Protein AF-A0ABC9QTU1-F1 (afdb_monomer)

Structure (mmCIF, N/CA/C/O backbone):
data_AF-A0ABC9QTU1-F1
#
_entry.id   AF-A0ABC9QTU1-F1
#
loop_
_atom_site.group_PDB
_atom_site.id
_atom_site.type_symbol
_atom_site.label_atom_id
_atom_site.label_alt_id
_atom_site.label_comp_id
_atom_site.label_asym_id
_atom_site.label_entity_id
_atom_site.label_seq_id
_atom_site.pdbx_PDB_ins_code
_atom_site.Cartn_x
_atom_site.Cartn_y
_atom_site.Cartn_z
_atom_site.occupancy
_atom_site.B_iso_or_equiv
_atom_site.auth_seq_id
_atom_site.auth_comp_id
_atom_site.auth_asym_id
_atom_site.auth_atom_id
_atom_site.pdbx_PDB_model_num
ATOM 1 N N . MET A 1 1 ? 26.823 -5.032 -45.015 1.00 42.16 1 MET A N 1
ATOM 2 C CA . MET A 1 1 ? 26.543 -4.942 -43.564 1.00 42.16 1 MET A CA 1
ATOM 3 C C . MET A 1 1 ? 25.047 -5.076 -43.357 1.00 42.16 1 MET A C 1
ATOM 5 O O . MET A 1 1 ? 24.312 -4.124 -43.588 1.00 42.16 1 MET A O 1
ATOM 9 N N . SER A 1 2 ? 24.588 -6.283 -43.026 1.00 55.44 2 SER A N 1
ATOM 10 C CA . SER A 1 2 ? 23.170 -6.517 -42.756 1.00 55.44 2 SER A CA 1
ATOM 11 C C . SER A 1 2 ? 22.838 -5.865 -41.418 1.00 55.44 2 SER A C 1
ATOM 13 O O . SER A 1 2 ? 23.398 -6.231 -40.387 1.00 55.44 2 SER A O 1
ATOM 15 N N . LYS A 1 3 ? 22.013 -4.819 -41.449 1.00 57.91 3 LYS A N 1
ATOM 16 C CA . LYS A 1 3 ? 21.580 -4.081 -40.264 1.00 57.91 3 LYS A CA 1
ATOM 17 C C . LYS A 1 3 ? 20.757 -5.047 -39.413 1.00 57.91 3 LYS A C 1
ATOM 19 O O . LYS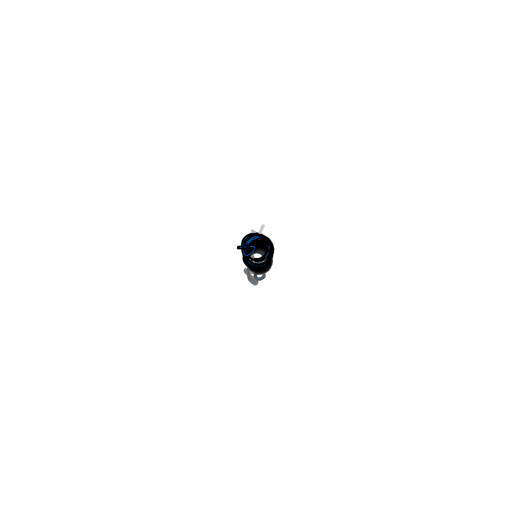 A 1 3 ? 19.609 -5.331 -39.746 1.00 57.91 3 LYS A O 1
ATOM 24 N N . ILE A 1 4 ? 21.353 -5.586 -38.349 1.00 66.69 4 ILE A N 1
ATOM 25 C CA . ILE A 1 4 ? 20.644 -6.410 -37.367 1.00 66.69 4 ILE A CA 1
ATOM 26 C C . ILE A 1 4 ? 19.632 -5.484 -36.700 1.00 66.69 4 ILE A C 1
ATOM 28 O O . ILE A 1 4 ? 19.961 -4.682 -35.829 1.00 66.69 4 ILE A O 1
ATOM 32 N N . LYS A 1 5 ? 18.390 -5.535 -37.181 1.00 64.38 5 LYS A N 1
ATOM 33 C CA . LYS A 1 5 ? 17.260 -4.879 -36.536 1.00 64.38 5 LYS A CA 1
ATOM 34 C C . LYS A 1 5 ? 17.129 -5.576 -35.184 1.00 64.38 5 LYS A C 1
ATOM 36 O O . LYS A 1 5 ? 16.981 -6.801 -35.193 1.00 64.38 5 LYS A O 1
ATOM 41 N N . PRO A 1 6 ? 17.214 -4.878 -34.040 1.00 66.50 6 PRO A N 1
ATOM 42 C CA . PRO A 1 6 ? 16.906 -5.523 -32.783 1.00 66.50 6 PRO A CA 1
ATOM 43 C C . PRO A 1 6 ? 15.443 -5.939 -32.901 1.00 66.50 6 PRO A C 1
ATOM 45 O O . PRO A 1 6 ? 14.533 -5.110 -32.870 1.00 66.50 6 PRO A O 1
ATOM 48 N N . GLN A 1 7 ? 15.209 -7.231 -33.127 1.00 62.91 7 GLN A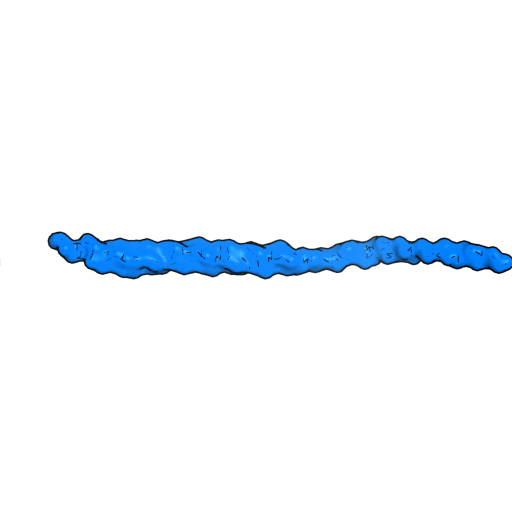 N 1
ATOM 49 C CA . GLN A 1 7 ? 13.923 -7.840 -32.856 1.00 62.91 7 GLN A CA 1
ATOM 50 C C . GLN A 1 7 ? 13.834 -7.797 -31.341 1.00 62.91 7 GLN A C 1
ATOM 52 O O . GLN A 1 7 ? 14.209 -8.752 -30.666 1.00 62.91 7 GLN A O 1
ATOM 57 N N . ILE A 1 8 ? 13.471 -6.620 -30.816 1.00 62.22 8 ILE A N 1
ATOM 58 C CA . ILE A 1 8 ? 13.123 -6.405 -29.423 1.00 62.22 8 ILE A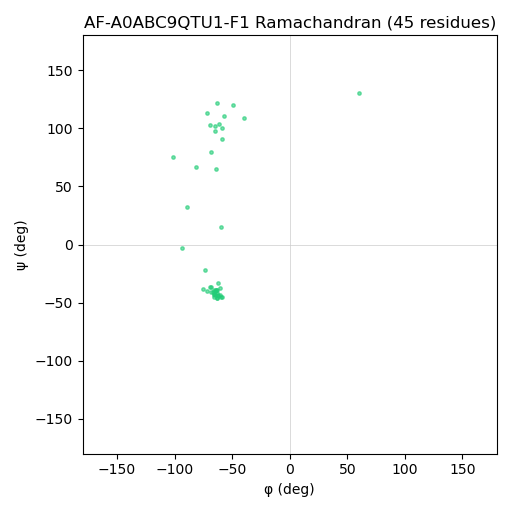 CA 1
ATOM 59 C C . ILE A 1 8 ? 11.965 -7.361 -29.222 1.00 62.22 8 ILE A C 1
ATOM 61 O O . ILE A 1 8 ? 10.816 -7.063 -29.553 1.00 62.22 8 ILE A O 1
ATOM 65 N N . LYS A 1 9 ? 12.308 -8.576 -28.804 1.00 59.88 9 LYS A N 1
ATOM 66 C CA . LYS A 1 9 ? 11.372 -9.588 -28.387 1.00 59.88 9 LYS A CA 1
ATOM 67 C C . LYS A 1 9 ? 10.654 -8.901 -27.242 1.00 59.88 9 LYS A C 1
ATOM 69 O O . LYS A 1 9 ? 11.211 -8.775 -26.160 1.00 59.88 9 LYS A O 1
ATOM 74 N N . LYS A 1 10 ? 9.460 -8.371 -27.514 1.00 59.75 10 LYS A N 1
ATOM 75 C CA . LYS A 1 10 ? 8.488 -7.957 -26.504 1.00 59.75 10 LYS A CA 1
ATOM 76 C C . LYS A 1 10 ? 8.072 -9.231 -25.763 1.00 59.75 10 LYS A C 1
ATOM 78 O O . LYS A 1 10 ? 6.948 -9.693 -25.897 1.00 59.75 10 LYS A O 1
ATOM 83 N N . ASN A 1 11 ? 8.993 -9.870 -25.049 1.00 62.69 11 ASN A N 1
ATOM 84 C CA . ASN A 1 11 ? 8.700 -10.951 -24.122 1.00 62.69 11 ASN A CA 1
ATOM 85 C C . ASN A 1 11 ? 8.227 -10.318 -22.819 1.00 62.69 11 ASN A C 1
ATOM 87 O O . ASN A 1 11 ? 8.879 -10.434 -21.796 1.00 62.69 11 ASN A O 1
ATOM 91 N N . ASN A 1 12 ? 7.057 -9.688 -22.930 1.00 60.62 12 ASN A N 1
ATOM 92 C CA . ASN A 1 12 ? 6.219 -9.154 -21.872 1.00 60.62 12 ASN A CA 1
ATOM 93 C C . ASN A 1 12 ? 6.885 -8.075 -21.002 1.00 60.62 12 ASN A C 1
ATOM 95 O O . ASN A 1 12 ? 7.961 -8.289 -20.452 1.00 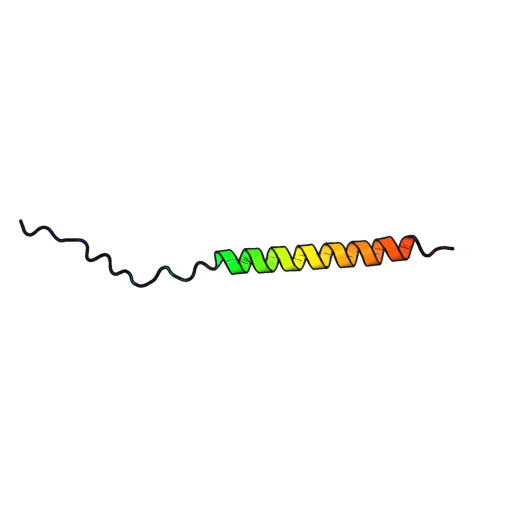60.62 12 ASN A O 1
ATOM 99 N N . PRO A 1 13 ? 6.236 -6.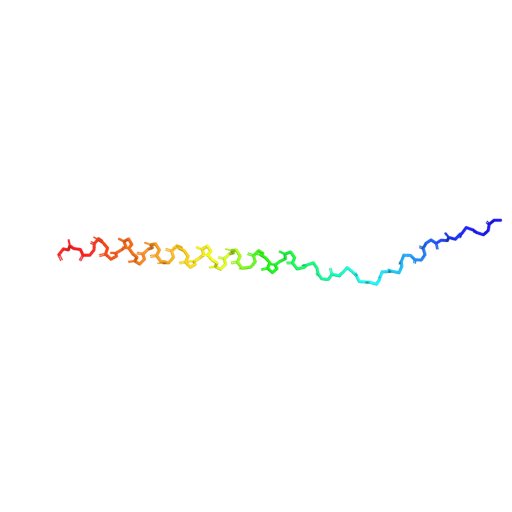918 -20.776 1.00 61.62 13 PRO A N 1
ATOM 100 C CA . PRO A 1 13 ? 6.548 -6.185 -19.560 1.00 61.62 13 PRO A CA 1
ATOM 101 C C . PRO A 1 13 ? 6.279 -7.170 -18.417 1.00 61.62 13 PRO A C 1
ATOM 103 O O . PRO A 1 13 ? 5.139 -7.598 -18.226 1.00 61.62 13 PRO A O 1
ATOM 106 N N . SER A 1 14 ? 7.331 -7.633 -17.735 1.00 63.19 14 SER A N 1
ATOM 107 C CA . SER A 1 14 ? 7.172 -8.429 -16.521 1.00 63.19 14 SER A CA 1
ATOM 108 C C . SER A 1 14 ? 6.199 -7.652 -15.649 1.00 63.19 14 SER A C 1
ATOM 110 O O . SER A 1 14 ? 6.481 -6.481 -15.387 1.00 63.19 14 SER A O 1
ATOM 112 N N . LYS A 1 15 ? 5.044 -8.247 -15.304 1.00 61.47 15 LYS A N 1
ATOM 113 C CA . LYS A 1 15 ? 4.010 -7.609 -14.478 1.00 61.47 15 LYS A CA 1
ATOM 114 C C . LYS A 1 15 ? 4.712 -6.821 -13.381 1.00 61.47 15 LYS A C 1
ATOM 116 O O . LYS A 1 15 ? 5.355 -7.405 -12.510 1.00 61.47 15 LYS A O 1
ATOM 121 N N . SER A 1 16 ? 4.671 -5.500 -13.485 1.00 63.69 16 SER A N 1
ATOM 122 C CA . SER A 1 16 ? 5.278 -4.641 -12.492 1.00 63.69 16 SER A CA 1
ATOM 123 C C . SER A 1 16 ? 4.432 -4.795 -11.233 1.00 63.69 16 SER A C 1
ATOM 125 O O . SER A 1 16 ? 3.356 -4.208 -11.157 1.00 63.69 16 SER A O 1
ATOM 127 N N . HIS A 1 17 ? 4.923 -5.556 -10.249 1.00 63.84 17 HIS A N 1
ATOM 128 C CA . HIS A 1 17 ? 4.386 -5.676 -8.876 1.00 63.84 17 HIS A CA 1
ATOM 129 C C . HIS A 1 17 ? 4.371 -4.328 -8.112 1.00 63.84 17 HIS A C 1
ATOM 131 O O . HIS A 1 17 ? 4.231 -4.278 -6.894 1.00 63.84 17 HIS A O 1
ATOM 137 N N . PHE A 1 18 ? 4.534 -3.207 -8.819 1.00 61.31 18 PHE A N 1
ATOM 138 C CA . PHE A 1 18 ? 4.439 -1.863 -8.271 1.00 61.31 18 PHE A CA 1
ATOM 139 C C . PHE A 1 18 ? 3.047 -1.602 -7.680 1.00 61.31 18 PHE A C 1
ATOM 141 O O . PHE A 1 18 ? 2.932 -0.991 -6.621 1.00 61.31 18 PHE A O 1
ATOM 148 N N . SER A 1 19 ? 1.994 -2.128 -8.318 1.00 64.38 19 SER A N 1
ATOM 149 C CA . SER A 1 19 ? 0.628 -2.034 -7.796 1.00 64.38 19 SER A CA 1
ATOM 150 C C . SER A 1 19 ? 0.448 -2.798 -6.487 1.00 64.38 19 SER A C 1
ATOM 152 O O . SER A 1 19 ? -0.190 -2.276 -5.580 1.00 64.38 19 SER A O 1
ATOM 154 N N . ASP A 1 20 ? 1.041 -3.984 -6.337 1.00 74.81 20 ASP A N 1
ATOM 155 C CA .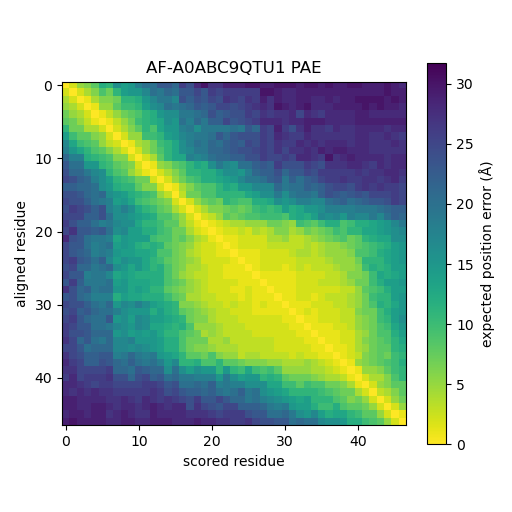 ASP A 1 20 ? 0.852 -4.807 -5.136 1.00 74.81 20 ASP A CA 1
ATOM 156 C C . ASP A 1 20 ? 1.400 -4.130 -3.873 1.00 74.81 20 ASP A C 1
ATOM 158 O O . ASP A 1 20 ? 0.736 -4.123 -2.838 1.00 74.81 20 ASP A O 1
ATOM 162 N N . GLY A 1 21 ? 2.549 -3.451 -3.967 1.00 77.00 21 GLY A N 1
ATOM 163 C CA . GLY A 1 21 ? 3.074 -2.642 -2.860 1.00 77.00 21 GLY A CA 1
ATOM 164 C C . GLY A 1 21 ? 2.155 -1.473 -2.479 1.00 77.00 21 GLY A C 1
ATOM 165 O O . GLY A 1 21 ? 1.944 -1.206 -1.295 1.00 77.00 21 GLY A O 1
ATOM 166 N N . TRP A 1 22 ? 1.550 -0.814 -3.472 1.00 84.94 22 TRP A N 1
ATOM 167 C CA . TRP A 1 22 ? 0.613 0.292 -3.251 1.00 84.94 22 TRP A CA 1
ATOM 168 C C . TRP A 1 22 ? -0.706 -0.176 -2.622 1.00 84.94 22 TRP A C 1
ATOM 170 O O . TRP A 1 22 ? -1.269 0.505 -1.763 1.00 84.94 22 TRP A O 1
ATOM 180 N N . HIS A 1 23 ? -1.182 -1.363 -3.004 1.00 84.88 23 HIS A N 1
ATOM 181 C CA . HIS A 1 23 ? -2.367 -1.982 -2.414 1.00 84.88 23 HIS A CA 1
ATOM 182 C C . HIS A 1 23 ? -2.149 -2.345 -0.938 1.00 84.88 23 HIS A C 1
ATOM 184 O O . HIS A 1 23 ? -3.018 -2.063 -0.111 1.00 84.88 23 HIS A O 1
ATOM 190 N N . ILE A 1 24 ? -0.982 -2.894 -0.585 1.00 87.94 24 ILE A N 1
ATOM 191 C CA . ILE A 1 24 ? -0.634 -3.195 0.813 1.00 87.94 24 ILE A CA 1
ATOM 192 C C . ILE A 1 24 ? -0.501 -1.908 1.637 1.00 87.94 24 ILE A C 1
ATOM 194 O O . ILE A 1 24 ? -1.036 -1.832 2.743 1.00 87.94 24 ILE A O 1
ATOM 198 N N . PHE A 1 25 ? 0.147 -0.875 1.091 1.00 88.81 25 PHE A N 1
ATOM 199 C CA . PHE A 1 25 ? 0.260 0.424 1.759 1.00 88.81 25 PHE A CA 1
ATOM 200 C C . PHE A 1 25 ? -1.116 1.050 2.036 1.00 88.81 25 PHE A C 1
ATOM 202 O O . PHE A 1 25 ? -1.385 1.489 3.155 1.00 88.81 25 PHE A O 1
ATOM 209 N N . GLY A 1 26 ? -2.018 1.024 1.048 1.00 90.88 26 GLY A N 1
ATOM 210 C CA . GLY A 1 26 ? -3.392 1.501 1.211 1.00 90.88 26 GLY A CA 1
ATO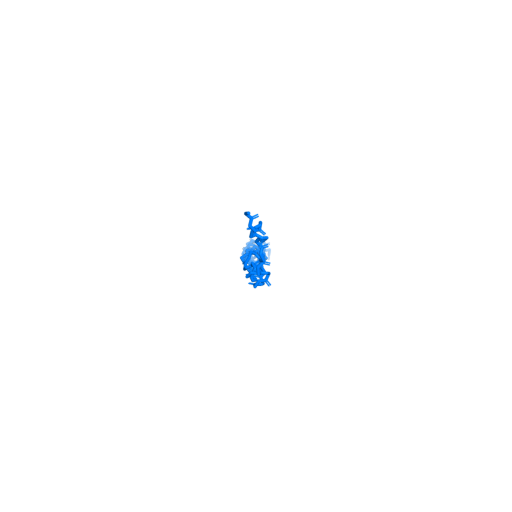M 211 C C . GLY A 1 26 ? -4.166 0.735 2.289 1.00 90.88 26 GLY A C 1
ATOM 212 O O . GLY A 1 26 ? -4.823 1.354 3.126 1.00 90.88 26 GLY A O 1
ATOM 213 N N . ALA A 1 27 ? -4.040 -0.596 2.321 1.00 91.06 27 ALA A N 1
ATOM 214 C CA . ALA A 1 27 ? -4.698 -1.434 3.323 1.00 91.06 27 ALA A CA 1
ATOM 215 C C . ALA A 1 27 ? -4.212 -1.128 4.752 1.00 91.06 27 ALA A C 1
ATOM 217 O O . ALA A 1 27 ? -5.029 -0.952 5.655 1.00 91.06 27 ALA A O 1
ATOM 218 N N . VAL A 1 28 ? -2.897 -1.003 4.960 1.00 91.25 28 VAL A N 1
ATOM 219 C CA . VAL A 1 28 ? -2.321 -0.672 6.276 1.00 91.25 28 VAL A CA 1
ATOM 220 C C . VAL A 1 28 ? -2.753 0.722 6.741 1.00 91.25 28 VAL A C 1
ATOM 222 O O . VAL A 1 28 ? -3.080 0.891 7.915 1.00 91.25 28 VAL A O 1
ATOM 225 N N . CYS A 1 29 ? -2.81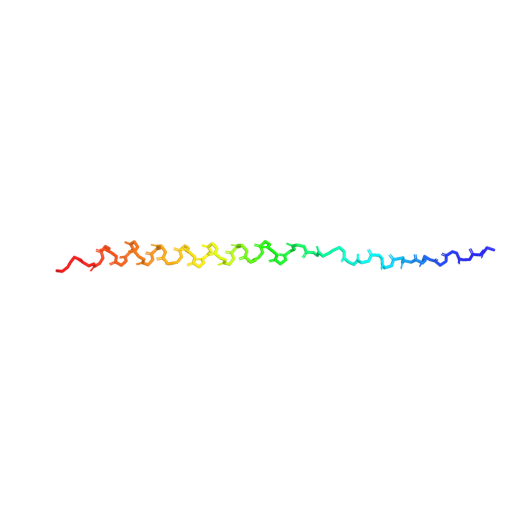7 1.700 5.832 1.00 90.75 29 CYS A N 1
ATOM 226 C CA . CYS A 1 29 ? -3.271 3.056 6.149 1.00 90.75 29 CYS A CA 1
ATOM 227 C C . CYS A 1 29 ? -4.736 3.068 6.630 1.00 90.75 29 CYS A C 1
ATOM 229 O O . CYS A 1 29 ? -5.052 3.658 7.663 1.00 90.75 29 CYS A O 1
ATOM 231 N N . MET A 1 30 ? -5.617 2.327 5.945 1.00 91.25 30 MET A N 1
ATOM 232 C CA . MET A 1 30 ? -7.031 2.211 6.321 1.00 91.25 30 MET A CA 1
ATOM 233 C C . MET A 1 30 ? -7.224 1.501 7.673 1.00 91.25 30 MET A C 1
ATOM 235 O O . MET A 1 30 ? -8.053 1.914 8.485 1.00 91.25 30 MET A O 1
ATOM 239 N N . ILE A 1 31 ? -6.437 0.453 7.946 1.00 92.75 31 ILE A N 1
ATOM 240 C CA . ILE A 1 31 ? -6.462 -0.253 9.236 1.00 92.75 31 ILE A CA 1
ATOM 241 C C . ILE A 1 31 ? -5.947 0.660 10.360 1.00 92.75 31 ILE A C 1
ATOM 243 O O . ILE A 1 31 ? -6.540 0.687 11.438 1.00 92.75 31 ILE A O 1
ATOM 247 N N . GLY A 1 32 ? -4.892 1.442 10.113 1.00 91.69 32 GLY A N 1
ATOM 248 C CA . GLY A 1 32 ? -4.346 2.403 11.075 1.00 91.69 32 GLY A CA 1
ATOM 249 C C . GLY A 1 32 ? -5.366 3.456 11.520 1.00 91.69 32 GLY A C 1
ATOM 250 O O . GLY A 1 32 ? -5.524 3.678 12.720 1.00 91.69 32 GLY A O 1
ATOM 251 N N . GLU A 1 33 ? -6.112 4.037 10.578 1.00 87.50 33 GLU A N 1
ATOM 252 C CA . GLU A 1 33 ? -7.202 4.996 10.843 1.00 87.50 33 GLU A CA 1
ATOM 253 C C . GLU A 1 33 ? -8.350 4.378 11.657 1.00 87.50 33 GLU A C 1
ATOM 255 O O . GLU A 1 33 ? -8.837 4.979 12.620 1.00 87.50 33 GLU A O 1
ATOM 260 N N . MET A 1 34 ? -8.761 3.149 11.322 1.00 88.38 34 MET A N 1
ATOM 261 C CA . MET A 1 34 ? -9.787 2.411 12.069 1.00 88.38 34 MET A CA 1
ATOM 262 C C . MET A 1 34 ? -9.338 2.128 13.508 1.00 88.38 34 MET A C 1
ATOM 264 O O . MET A 1 34 ? -10.095 2.363 14.449 1.00 88.38 34 MET A O 1
ATOM 268 N N . VAL A 1 35 ? -8.097 1.666 13.704 1.00 87.56 35 VAL A N 1
ATOM 269 C CA . VAL A 1 35 ? -7.528 1.393 15.035 1.00 87.56 35 VAL A CA 1
ATOM 270 C C . VAL A 1 35 ? -7.389 2.679 15.846 1.00 87.56 35 VAL A C 1
ATOM 272 O O . VAL A 1 35 ? -7.750 2.691 17.023 1.00 87.56 35 VAL A O 1
ATOM 275 N N . LEU A 1 36 ? -6.927 3.772 15.234 1.00 85.62 36 LEU A N 1
ATOM 276 C CA . LEU A 1 36 ? -6.824 5.078 15.884 1.00 85.62 36 LEU A CA 1
ATOM 277 C C . LEU A 1 36 ? -8.200 5.612 16.292 1.00 85.62 36 LEU A C 1
ATOM 279 O O . LEU A 1 36 ? -8.354 6.118 17.402 1.00 85.62 36 LEU A O 1
ATOM 283 N N . THR A 1 37 ? -9.208 5.454 15.436 1.00 84.69 37 THR A N 1
ATOM 284 C CA . THR A 1 37 ? -10.590 5.862 15.721 1.00 84.69 37 THR A CA 1
ATOM 285 C C . THR A 1 37 ? -11.220 5.004 16.814 1.00 84.69 37 THR A C 1
ATOM 287 O O . THR A 1 37 ? -11.876 5.535 17.707 1.00 84.69 37 THR A O 1
ATOM 290 N N . LEU A 1 38 ? -10.991 3.689 16.815 1.00 81.38 38 LEU A N 1
ATOM 291 C CA . LEU A 1 38 ? -11.464 2.796 17.876 1.00 81.38 38 LEU A CA 1
ATOM 292 C C . LEU A 1 38 ? -10.776 3.099 19.215 1.00 81.38 38 LEU A C 1
ATOM 294 O O . LEU A 1 38 ? -11.447 3.219 20.240 1.00 81.38 38 LEU A O 1
ATOM 298 N N . LEU A 1 39 ? -9.455 3.285 19.214 1.00 78.88 39 LEU A N 1
ATOM 299 C CA . LEU A 1 39 ? -8.674 3.576 20.418 1.00 78.88 39 LEU A CA 1
ATOM 300 C C . LEU A 1 39 ? -8.926 5.000 20.943 1.00 78.88 39 LEU A C 1
ATOM 302 O O . LEU A 1 39 ? -9.034 5.210 22.150 1.00 78.88 39 LEU A O 1
ATOM 306 N N . GLY A 1 40 ? -9.047 5.985 20.055 1.00 74.00 40 GLY A N 1
ATOM 307 C CA . GLY A 1 40 ? -9.352 7.379 20.383 1.00 74.00 40 GLY A CA 1
ATOM 308 C C . GLY A 1 40 ? -10.820 7.597 20.756 1.00 74.00 40 GLY A C 1
ATOM 309 O O . GLY A 1 40 ? -11.118 8.325 21.705 1.00 74.00 40 GLY A O 1
ATOM 310 N N . GLY A 1 41 ? -11.745 6.915 20.083 1.00 65.69 41 GLY A N 1
ATOM 311 C CA . GLY A 1 41 ? -13.177 6.925 20.386 1.00 65.69 41 GLY A CA 1
ATOM 312 C C . GLY A 1 41 ? -13.506 6.237 21.712 1.00 65.69 41 GLY A C 1
ATOM 313 O O . GLY A 1 41 ? -14.334 6.741 22.471 1.00 65.69 41 GLY A O 1
ATOM 314 N N . ALA A 1 42 ? -12.796 5.157 22.064 1.00 58.69 42 ALA A N 1
ATOM 315 C CA . ALA A 1 42 ? -12.929 4.504 23.369 1.00 58.69 42 ALA A CA 1
ATOM 316 C C . ALA A 1 42 ? -12.533 5.425 24.539 1.00 58.69 42 ALA A C 1
ATOM 318 O O . ALA A 1 42 ? -13.147 5.372 25.604 1.00 58.69 42 ALA A O 1
ATOM 319 N N . LYS A 1 43 ? -11.558 6.322 24.338 1.00 55.88 43 LYS A N 1
ATOM 320 C CA . LYS A 1 43 ? -11.110 7.281 25.367 1.00 55.88 43 LYS A CA 1
ATOM 321 C C . LYS A 1 43 ? -12.107 8.419 25.611 1.00 55.88 43 LYS A C 1
ATOM 323 O O . LYS A 1 43 ? -12.100 8.992 26.695 1.00 55.88 43 LYS A O 1
ATOM 328 N N . ASN A 1 44 ? -12.983 8.713 24.648 1.00 55.91 44 ASN A N 1
ATOM 329 C CA . ASN A 1 44 ? -14.005 9.762 24.757 1.00 55.91 44 ASN A CA 1
ATOM 330 C C . ASN A 1 44 ? -15.366 9.243 25.253 1.00 55.91 44 ASN A C 1
ATOM 332 O O . ASN A 1 44 ? -16.272 10.034 25.503 1.00 55.91 44 ASN A O 1
ATOM 336 N N . LYS A 1 45 ? -15.515 7.929 25.464 1.00 54.00 45 LYS A N 1
ATOM 337 C CA . LYS A 1 45 ? -16.734 7.318 26.018 1.00 54.00 45 LYS A CA 1
ATOM 338 C C . LYS A 1 45 ? -16.724 7.243 27.552 1.00 54.00 45 LYS A C 1
ATOM 340 O O . LYS A 1 45 ? -1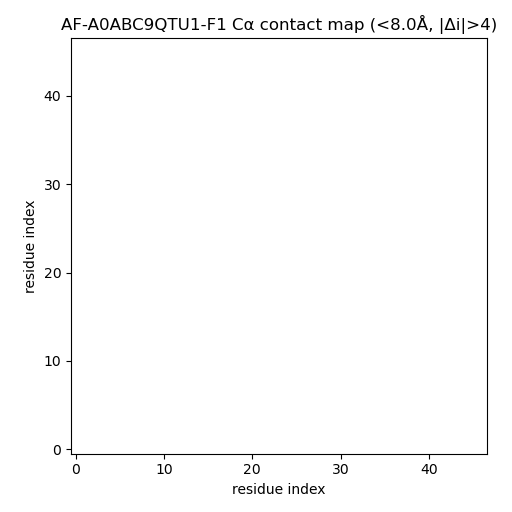7.265 6.310 28.136 1.00 54.00 45 LYS A O 1
ATOM 345 N N . LYS A 1 46 ? -16.092 8.223 28.203 1.00 50.66 46 LYS A N 1
ATOM 346 C CA . LYS A 1 46 ? -16.169 8.434 29.652 1.00 50.66 46 LYS A CA 1
ATOM 347 C C . LYS A 1 46 ? -17.143 9.587 29.910 1.00 50.66 46 LYS A C 1
ATOM 349 O O . LYS A 1 46 ? -16.725 10.716 30.146 1.00 50.66 46 LYS A O 1
ATOM 354 N N . LYS A 1 47 ? -18.436 9.293 29.780 1.00 47.25 47 LYS A N 1
ATOM 355 C CA . LYS A 1 47 ? -19.527 10.088 30.345 1.00 47.25 47 LYS A CA 1
ATOM 356 C C . LYS A 1 47 ? -20.388 9.163 31.186 1.00 47.25 47 LYS A C 1
ATOM 358 O O . LYS A 1 47 ? -20.655 8.047 30.688 1.00 47.25 47 LYS A O 1
#

Organism: NCBI:txid992107

Radius of gyration: 24.92 Å; Cα contacts (8 Å, |Δi|>4): 0; chains: 1; bounding box: 46×21×74 Å

pLDDT: mean 71.38, std 14.33, range [42.16, 92.75]

Secondary structure (DSSP, 8-state):
----------------THHHHHHHHHHHHHHHHHHHHHHHHHHH---

Sequence (47 aa):
MSKIKPQIKKNNPSKSHFSDGWHIFGAVCMIGEMVLTLLGGAKNKKK

Mean predicted aligned error: 14.41 Å

Foldseek 3Di:
DPPPDPPVPCPDPPPPCPVVVVVVVVVVVVVVVVVCCVVVVVVVPPD

Solvent-accessible surface area (backbone atoms only — not comparable to full-atom values): 3091 Å² total; per-residue (Å²): 133,84,81,81,69,81,77,72,74,82,78,58,84,70,81,68,64,65,59,58,57,52,53,52,52,53,52,53,52,56,50,50,54,52,52,49,48,53,60,54,51,59,69,69,66,78,124